Protein AF-A0A3D0RHS2-F1 (afdb_monomer)

Secondary structure (DSSP, 8-state):
----SSGGGHHHHHHHHHT-S-EEE---SSHHHHHHHHHHHHHHGGGEEE-GGGGTTSSSHHHHHHTTHHHHHT----------------

Radius of gyration: 21.53 Å; Cα contacts (8 Å, |Δi|>4): 69; chains: 1; bounding box: 30×42×72 Å

Structure (mmCIF, N/CA/C/O backbone):
data_AF-A0A3D0RHS2-F1
#
_entry.id   AF-A0A3D0RHS2-F1
#
loop_
_atom_site.group_PDB
_atom_site.id
_atom_site.type_symbol
_atom_site.label_atom_id
_atom_site.label_alt_id
_atom_site.label_comp_id
_atom_site.label_asym_id
_atom_site.label_entity_id
_atom_site.label_seq_id
_atom_site.pdbx_PDB_ins_code
_atom_site.Cartn_x
_atom_site.Cartn_y
_atom_site.Cartn_z
_atom_site.occupancy
_atom_site.B_iso_or_equiv
_atom_site.auth_seq_id
_atom_site.auth_comp_id
_atom_site.auth_asym_id
_atom_site.auth_atom_id
_atom_site.pdbx_PDB_model_num
ATOM 1 N N . ASN A 1 1 ? -10.988 2.034 -8.899 1.00 72.56 1 ASN A N 1
ATOM 2 C CA . ASN A 1 1 ? -9.600 2.310 -8.469 1.00 72.56 1 ASN A CA 1
ATOM 3 C C . ASN A 1 1 ? -9.545 3.652 -7.777 1.00 72.56 1 ASN A C 1
ATOM 5 O O . ASN A 1 1 ? -10.008 4.626 -8.355 1.00 72.56 1 ASN A O 1
ATOM 9 N N . ILE A 1 2 ? -9.011 3.685 -6.556 1.00 86.12 2 ILE A N 1
ATOM 10 C CA . ILE A 1 2 ? -8.781 4.910 -5.782 1.00 86.12 2 ILE A CA 1
ATOM 11 C C . ILE A 1 2 ? -7.280 5.193 -5.819 1.00 86.12 2 ILE A C 1
ATOM 13 O O . ILE A 1 2 ? -6.490 4.304 -5.511 1.00 86.12 2 ILE A O 1
ATOM 17 N N . ILE A 1 3 ? -6.893 6.412 -6.198 1.00 88.12 3 ILE A N 1
ATOM 18 C CA . ILE A 1 3 ? -5.495 6.851 -6.167 1.00 88.12 3 ILE A CA 1
ATOM 19 C C . ILE A 1 3 ? -5.299 7.758 -4.959 1.00 88.12 3 ILE A C 1
ATOM 21 O O . ILE A 1 3 ? -5.930 8.809 -4.841 1.00 88.12 3 ILE A O 1
ATOM 25 N N . LEU A 1 4 ? -4.423 7.340 -4.050 1.00 86.31 4 LEU A N 1
ATOM 26 C CA . LEU A 1 4 ? -4.051 8.128 -2.885 1.00 86.31 4 LEU A CA 1
ATOM 27 C C . LEU A 1 4 ? -2.805 8.941 -3.232 1.00 86.31 4 LEU A C 1
ATOM 29 O O . LEU A 1 4 ? -1.694 8.434 -3.155 1.00 86.31 4 LEU A O 1
ATOM 33 N N . ASN A 1 5 ? -2.985 10.221 -3.574 1.00 83.75 5 ASN A N 1
ATOM 34 C CA . ASN A 1 5 ? -1.866 11.135 -3.873 1.00 83.75 5 ASN A CA 1
ATOM 35 C C . ASN A 1 5 ? -0.900 11.337 -2.689 1.00 83.75 5 ASN A C 1
ATOM 37 O O . ASN A 1 5 ? 0.162 11.930 -2.841 1.00 83.75 5 ASN A O 1
ATOM 41 N N . SER A 1 6 ? -1.288 10.894 -1.494 1.00 85.25 6 SER A N 1
ATOM 42 C CA . SER A 1 6 ? -0.452 10.874 -0.302 1.00 85.25 6 SER A CA 1
ATOM 43 C C . SER A 1 6 ? -0.966 9.808 0.660 1.00 85.25 6 SER A C 1
ATOM 45 O O . SER A 1 6 ? -2.178 9.588 0.761 1.00 85.25 6 SER A O 1
ATOM 47 N N . THR A 1 7 ? -0.058 9.209 1.431 1.00 85.62 7 THR A N 1
ATOM 48 C CA . THR A 1 7 ? -0.382 8.276 2.520 1.00 85.62 7 THR A CA 1
ATOM 49 C C . THR A 1 7 ? -1.270 8.918 3.592 1.00 85.62 7 THR A C 1
ATOM 51 O O . THR A 1 7 ? -2.102 8.241 4.189 1.00 85.62 7 THR A O 1
ATOM 54 N N . ALA A 1 8 ? -1.196 10.243 3.766 1.00 87.38 8 ALA A N 1
ATOM 55 C CA . ALA A 1 8 ? -2.045 10.995 4.692 1.00 87.38 8 ALA A CA 1
ATOM 56 C C . ALA A 1 8 ? -3.544 10.941 4.335 1.00 87.38 8 ALA A C 1
ATOM 58 O O . ALA A 1 8 ? -4.399 11.127 5.202 1.00 87.38 8 ALA A O 1
ATOM 59 N N . ASN A 1 9 ? -3.883 10.658 3.072 1.00 90.25 9 ASN A N 1
ATOM 60 C CA . ASN A 1 9 ? -5.273 10.546 2.628 1.00 90.25 9 ASN A CA 1
ATOM 61 C C . ASN A 1 9 ? -5.902 9.183 2.944 1.00 90.25 9 ASN A C 1
ATOM 63 O O . ASN A 1 9 ? -7.106 9.026 2.737 1.00 90.25 9 ASN A O 1
ATOM 67 N N . LEU A 1 10 ? -5.136 8.225 3.482 1.00 89.75 10 LEU A N 1
ATOM 68 C CA . LEU A 1 10 ? -5.633 6.890 3.812 1.00 89.75 10 LEU A CA 1
ATOM 69 C C . LEU A 1 10 ? -6.877 6.950 4.710 1.00 89.75 10 LEU A C 1
ATOM 71 O O . LEU A 1 10 ? -7.895 6.345 4.387 1.00 89.75 10 LEU A O 1
ATOM 75 N N . LYS A 1 11 ? -6.841 7.749 5.782 1.00 89.50 11 LYS A N 1
ATOM 76 C CA . LYS A 1 11 ? -7.957 7.853 6.739 1.00 89.50 11 LYS A CA 1
ATOM 77 C C . LYS A 1 11 ? -9.268 8.305 6.099 1.00 89.50 11 LYS A C 1
ATOM 79 O O . LYS A 1 11 ? -10.335 7.877 6.519 1.00 89.50 11 LYS A O 1
ATOM 84 N N . LYS A 1 12 ? -9.190 9.151 5.070 1.00 90.56 12 LYS A N 1
ATOM 85 C CA . LYS A 1 12 ? -10.363 9.615 4.313 1.00 90.56 12 LYS A CA 1
ATOM 86 C C . LYS A 1 12 ? -10.874 8.556 3.338 1.00 90.56 12 LYS A C 1
ATOM 88 O O . LYS A 1 12 ? -12.050 8.562 3.001 1.00 90.56 12 LYS A O 1
ATOM 93 N N . ALA A 1 13 ? -9.994 7.670 2.879 1.00 90.44 13 ALA A N 1
ATOM 94 C CA . ALA A 1 13 ? -10.330 6.604 1.948 1.00 90.44 13 ALA A CA 1
ATOM 95 C C . ALA A 1 13 ? -10.856 5.341 2.643 1.00 90.44 13 ALA A C 1
ATOM 97 O O . ALA A 1 13 ? -11.597 4.596 2.015 1.00 90.44 13 ALA A O 1
ATOM 98 N N . LEU A 1 14 ? -10.521 5.108 3.918 1.00 90.62 14 LEU A N 1
ATOM 99 C CA . LEU A 1 14 ? -10.964 3.929 4.673 1.00 90.62 14 LEU A CA 1
ATOM 100 C C . LEU A 1 14 ? -12.480 3.668 4.599 1.00 90.62 14 LEU A C 1
ATOM 102 O O . LEU A 1 14 ? -12.838 2.536 4.279 1.00 90.62 14 LEU A O 1
ATOM 106 N N . PRO A 1 15 ? -13.373 4.663 4.802 1.00 90.75 15 PRO A N 1
ATOM 107 C CA . PRO A 1 15 ? -14.813 4.432 4.689 1.00 90.75 15 PRO A CA 1
ATOM 108 C C . PRO A 1 15 ? -15.222 3.975 3.287 1.00 90.75 15 PRO A C 1
ATOM 110 O O . PRO A 1 15 ? -16.038 3.078 3.149 1.00 90.75 15 PRO A O 1
ATOM 113 N N . LEU A 1 16 ? -14.601 4.543 2.248 1.00 90.69 16 LEU A N 1
ATOM 114 C CA . LEU A 1 16 ? -14.871 4.168 0.858 1.00 90.69 16 LEU A CA 1
ATOM 115 C C . LEU A 1 16 ? -14.358 2.760 0.543 1.00 90.69 16 LEU A C 1
ATOM 117 O O . LEU A 1 16 ? -14.964 2.047 -0.244 1.00 90.69 16 LEU A O 1
ATOM 121 N N . LEU A 1 17 ? -13.225 2.364 1.129 1.00 89.94 17 LEU A N 1
ATOM 122 C CA . LEU A 1 17 ? -12.624 1.045 0.934 1.00 89.94 17 LEU A CA 1
ATOM 123 C C . LEU A 1 17 ? -13.381 -0.064 1.680 1.00 89.94 17 LEU A C 1
ATOM 125 O O . LEU A 1 17 ? -13.309 -1.220 1.271 1.00 89.94 17 LEU A O 1
ATOM 129 N N . ALA A 1 18 ? -14.111 0.277 2.745 1.00 87.81 18 ALA A N 1
ATOM 130 C CA . ALA A 1 18 ? -14.867 -0.678 3.552 1.00 87.81 18 ALA A CA 1
ATOM 131 C C . ALA A 1 18 ? -16.043 -1.328 2.804 1.00 87.81 18 ALA A C 1
ATOM 133 O O . ALA A 1 18 ? -16.419 -2.449 3.157 1.00 87.81 18 ALA A O 1
ATOM 134 N N . ASP A 1 19 ? -16.562 -0.664 1.769 1.00 89.06 19 ASP A N 1
ATOM 135 C CA . ASP A 1 19 ? -17.673 -1.149 0.941 1.00 89.06 19 ASP A CA 1
ATOM 136 C C . ASP A 1 19 ? -17.232 -2.138 -0.153 1.00 89.06 19 ASP A C 1
ATOM 138 O O . ASP A 1 19 ? -18.069 -2.755 -0.809 1.00 89.06 19 ASP A O 1
ATOM 142 N N . TYR A 1 20 ? -15.923 -2.314 -0.368 1.00 90.94 20 TYR A N 1
ATOM 143 C CA . TYR A 1 20 ? -15.405 -3.271 -1.344 1.00 90.94 20 TYR A CA 1
ATOM 144 C C . TYR A 1 20 ? -15.158 -4.644 -0.705 1.00 90.94 20 TYR A C 1
ATOM 146 O O . TYR A 1 20 ? -14.564 -4.754 0.371 1.00 90.94 20 TYR A O 1
ATOM 154 N N . ASP A 1 21 ? -15.526 -5.710 -1.422 1.00 90.38 21 ASP A N 1
ATOM 155 C CA . ASP A 1 21 ? -15.272 -7.094 -0.993 1.00 90.38 21 ASP A CA 1
ATOM 156 C C . ASP A 1 21 ? -13.776 -7.416 -0.906 1.00 90.38 21 ASP A C 1
ATOM 158 O O . ASP A 1 21 ? -13.319 -8.075 0.030 1.00 90.38 21 ASP A O 1
ATOM 162 N N . GLN A 1 22 ? -12.996 -6.952 -1.885 1.00 92.31 22 GLN A N 1
ATOM 163 C CA . GLN A 1 22 ? -11.545 -7.115 -1.921 1.00 92.31 22 GLN A CA 1
ATOM 164 C C . GLN A 1 22 ? -10.863 -5.849 -2.435 1.00 92.31 22 GLN A C 1
ATOM 166 O O . GLN A 1 22 ? -11.285 -5.246 -3.420 1.00 92.31 22 GLN A O 1
ATOM 171 N N . THR A 1 23 ? -9.764 -5.480 -1.781 1.00 93.31 23 THR A N 1
ATOM 172 C CA . THR A 1 23 ? -8.927 -4.331 -2.126 1.00 93.31 23 THR A CA 1
ATOM 173 C C . THR A 1 23 ? -7.508 -4.804 -2.412 1.00 93.31 23 THR A C 1
ATOM 175 O O . THR A 1 23 ? -6.836 -5.350 -1.538 1.00 93.31 23 THR A O 1
ATOM 178 N N . TYR A 1 24 ? -7.030 -4.558 -3.629 1.00 94.06 24 TYR A N 1
ATOM 179 C CA . TYR A 1 24 ? -5.651 -4.830 -4.030 1.00 94.06 24 TYR A CA 1
ATOM 180 C C . TYR A 1 24 ? -4.820 -3.553 -3.923 1.00 94.06 24 TYR A C 1
ATOM 182 O O . TYR A 1 24 ? -5.119 -2.549 -4.572 1.00 94.06 24 TYR A O 1
ATOM 190 N N . CYS A 1 25 ? -3.781 -3.586 -3.095 1.00 93.56 25 CYS A N 1
ATOM 191 C CA . CYS A 1 25 ? -2.947 -2.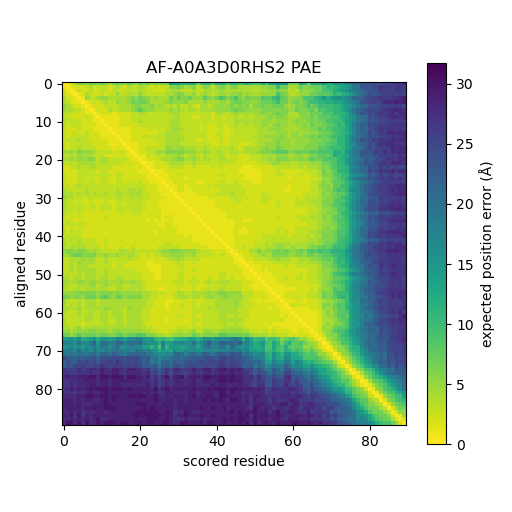431 -2.800 1.00 93.56 25 CYS A CA 1
ATOM 192 C C . CYS A 1 25 ? -1.672 -2.447 -3.639 1.00 93.56 25 CYS A C 1
ATOM 194 O O . CYS A 1 25 ? -0.853 -3.356 -3.520 1.00 93.56 25 CYS A O 1
ATOM 196 N N . PHE A 1 26 ? -1.500 -1.405 -4.448 1.00 94.12 26 PHE A N 1
ATOM 197 C CA . PHE A 1 26 ? -0.299 -1.145 -5.238 1.00 94.12 26 PHE A CA 1
ATOM 198 C C . PHE A 1 26 ? 0.454 0.029 -4.603 1.00 94.12 26 PHE A C 1
ATOM 200 O O . PHE A 1 26 ? 0.347 1.162 -5.065 1.00 94.12 26 PHE A O 1
ATOM 207 N N . LEU A 1 27 ? 1.116 -0.231 -3.474 1.00 93.38 27 LEU A N 1
ATOM 208 C CA . LEU A 1 27 ? 1.850 0.774 -2.699 1.00 93.38 27 LEU A CA 1
ATOM 209 C C . LEU A 1 27 ? 3.341 0.763 -3.045 1.00 93.38 27 LEU A C 1
ATOM 211 O O . LEU A 1 27 ? 3.860 -0.229 -3.559 1.00 93.38 27 LEU A O 1
ATOM 215 N N . ASP A 1 28 ? 4.030 1.854 -2.736 1.00 92.62 28 ASP A N 1
ATOM 216 C CA . ASP A 1 28 ? 5.479 1.946 -2.902 1.00 92.62 28 ASP A CA 1
ATOM 217 C C . ASP A 1 28 ? 6.191 0.907 -2.016 1.00 92.62 28 ASP A C 1
ATOM 219 O O . ASP A 1 28 ? 5.780 0.644 -0.882 1.00 92.62 28 ASP A O 1
ATOM 223 N N . AS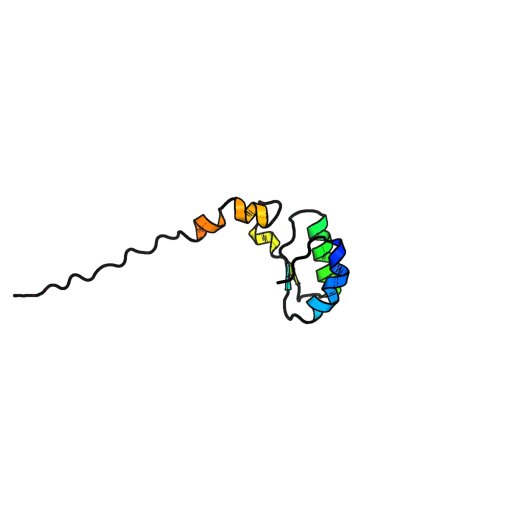N A 1 29 ? 7.287 0.332 -2.517 1.00 92.62 29 ASN A N 1
ATOM 224 C CA . ASN A 1 29 ? 8.152 -0.622 -1.814 1.00 92.62 29 ASN A CA 1
ATOM 225 C C . ASN A 1 29 ? 9.068 0.080 -0.800 1.00 92.62 29 ASN A C 1
ATOM 227 O O . ASN A 1 29 ? 10.268 -0.189 -0.707 1.00 92.62 29 ASN A O 1
ATOM 231 N N . ASP A 1 30 ? 8.507 1.007 -0.032 1.00 93.25 30 ASP A N 1
ATOM 232 C CA . ASP A 1 30 ? 9.198 1.736 1.015 1.00 93.25 30 ASP A CA 1
ATOM 233 C C . ASP A 1 30 ? 8.496 1.582 2.373 1.00 93.25 30 ASP A C 1
ATOM 235 O O . ASP A 1 30 ? 7.472 0.911 2.538 1.00 93.25 30 ASP A O 1
ATOM 239 N N . LYS A 1 31 ? 9.081 2.195 3.404 1.00 93.69 31 LYS A N 1
ATOM 240 C CA . LYS A 1 31 ? 8.535 2.124 4.765 1.00 93.69 31 LYS A CA 1
ATOM 241 C C . LYS A 1 31 ? 7.146 2.760 4.870 1.00 93.69 31 LYS A C 1
ATOM 243 O O . LYS A 1 31 ? 6.347 2.305 5.690 1.00 93.69 31 LYS A O 1
ATOM 248 N N . ALA A 1 32 ? 6.861 3.801 4.090 1.00 92.06 32 ALA A N 1
ATOM 249 C CA . ALA A 1 32 ? 5.585 4.500 4.142 1.00 92.06 32 ALA A CA 1
ATOM 250 C C . ALA A 1 32 ? 4.480 3.636 3.523 1.00 92.06 32 ALA A C 1
ATOM 252 O O . ALA A 1 32 ? 3.445 3.439 4.163 1.00 92.06 32 ALA A O 1
ATOM 253 N N . GLY A 1 33 ? 4.734 3.034 2.357 1.00 92.62 33 GLY A N 1
ATOM 254 C CA . GLY A 1 33 ? 3.839 2.067 1.724 1.00 92.62 33 GLY A CA 1
ATOM 255 C C . GLY A 1 33 ? 3.542 0.874 2.635 1.00 92.62 33 GLY A C 1
ATOM 256 O O . GLY A 1 33 ? 2.380 0.563 2.892 1.00 92.62 33 GLY A O 1
ATOM 257 N N . MET A 1 34 ? 4.569 0.278 3.249 1.00 92.62 34 MET A N 1
ATOM 258 C CA . MET A 1 34 ? 4.376 -0.831 4.196 1.00 92.62 34 MET A CA 1
ATOM 259 C C . MET A 1 34 ? 3.584 -0.437 5.449 1.00 92.62 34 MET A C 1
ATOM 261 O O . MET A 1 34 ? 2.837 -1.249 5.999 1.00 92.62 34 MET A O 1
ATOM 265 N N . THR A 1 35 ? 3.730 0.804 5.915 1.00 94.56 35 THR A N 1
ATOM 266 C CA . THR A 1 35 ? 2.958 1.316 7.056 1.00 94.56 35 THR A CA 1
ATOM 267 C C . THR A 1 35 ? 1.482 1.461 6.693 1.00 94.56 35 THR A C 1
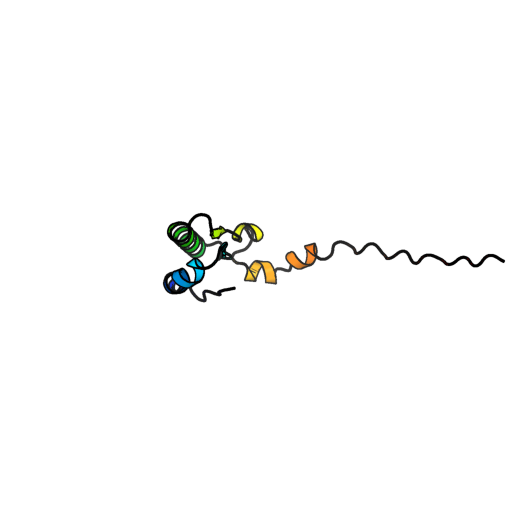ATOM 269 O O . THR A 1 35 ? 0.627 0.971 7.429 1.00 94.56 35 THR A O 1
ATOM 272 N N . VAL A 1 36 ? 1.187 2.039 5.523 1.00 93.94 36 VAL A N 1
ATOM 273 C CA . VAL A 1 36 ? -0.180 2.156 4.986 1.00 93.94 36 VAL A CA 1
ATOM 274 C C . VAL A 1 36 ? -0.819 0.783 4.797 1.00 93.94 36 VAL A C 1
ATOM 276 O O . VAL A 1 36 ? -1.972 0.594 5.175 1.00 93.94 36 VAL A O 1
ATOM 279 N N . PHE A 1 37 ? -0.077 -0.195 4.268 1.00 94.06 37 PHE A N 1
ATOM 280 C CA . PHE A 1 37 ? -0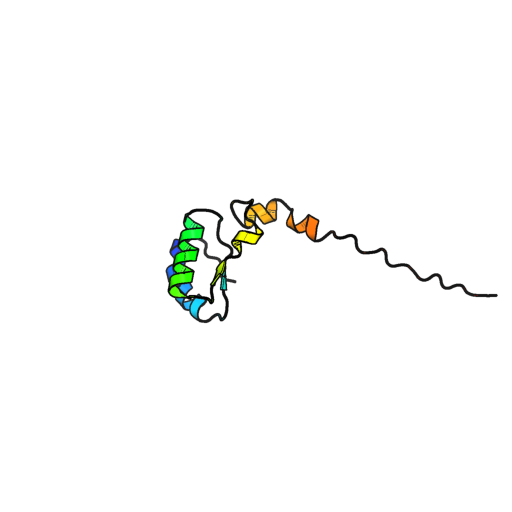.580 -1.560 4.114 1.00 94.06 37 PHE A CA 1
ATOM 281 C C . PHE A 1 37 ? -0.982 -2.183 5.456 1.00 94.06 37 PHE A C 1
ATOM 283 O O . PHE A 1 37 ? -2.053 -2.774 5.569 1.00 94.06 37 PHE A O 1
ATOM 290 N N . ARG A 1 38 ? -0.152 -2.027 6.495 1.00 94.31 38 ARG A N 1
ATOM 291 C CA . ARG A 1 38 ? -0.456 -2.547 7.838 1.00 94.31 38 ARG A CA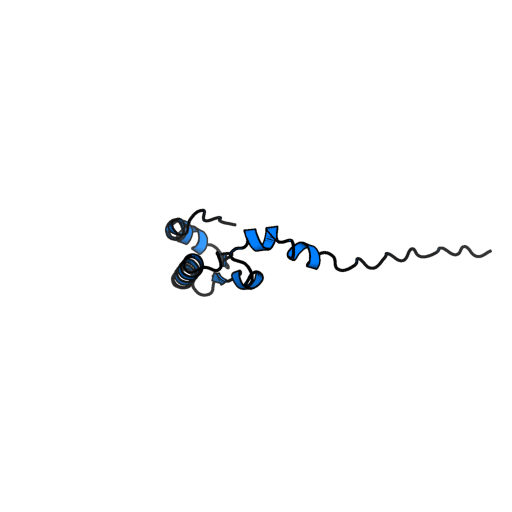 1
ATOM 292 C C . ARG A 1 38 ? -1.676 -1.876 8.460 1.00 94.31 38 ARG A C 1
ATOM 294 O O . ARG A 1 38 ? -2.468 -2.561 9.099 1.00 94.31 38 ARG A O 1
ATOM 301 N N . GLU A 1 39 ? -1.833 -0.568 8.272 1.00 94.12 39 GLU A N 1
ATOM 302 C CA . GLU A 1 39 ? -3.016 0.165 8.734 1.00 94.12 39 GLU A CA 1
ATOM 303 C C . GLU A 1 39 ? -4.274 -0.322 8.001 1.00 94.12 39 GLU A C 1
ATOM 305 O O . GLU A 1 39 ? -5.253 -0.689 8.643 1.00 94.12 39 GLU A O 1
ATOM 310 N N . LEU A 1 40 ? -4.215 -0.474 6.675 1.00 93.50 40 LEU A N 1
ATOM 311 C CA . LEU A 1 40 ? -5.301 -1.064 5.886 1.00 93.50 40 LEU A CA 1
ATOM 312 C C . LEU A 1 40 ? -5.657 -2.481 6.344 1.00 93.50 40 LEU A C 1
ATOM 314 O O . LEU A 1 40 ? -6.831 -2.798 6.510 1.00 93.50 40 LEU A O 1
ATOM 318 N N . GLN A 1 41 ? -4.657 -3.329 6.578 1.00 93.69 41 GLN A N 1
ATOM 319 C CA . GLN A 1 41 ? -4.874 -4.697 7.038 1.00 93.69 41 GLN A CA 1
ATOM 320 C C . GLN A 1 41 ? -5.498 -4.735 8.440 1.00 93.69 41 GLN A C 1
ATOM 322 O O . GLN A 1 41 ? -6.291 -5.626 8.732 1.00 93.69 41 GLN A O 1
ATOM 327 N N . LYS A 1 42 ? -5.168 -3.769 9.305 1.00 93.81 42 LYS A N 1
ATOM 328 C CA . LYS A 1 42 ? -5.764 -3.641 10.638 1.00 93.81 42 LYS A CA 1
ATOM 329 C C . LYS A 1 42 ? -7.245 -3.257 10.565 1.00 93.81 42 LYS A C 1
ATOM 331 O O . LYS A 1 42 ? -8.045 -3.841 11.286 1.00 93.81 42 LYS A O 1
ATOM 336 N N . GLU A 1 43 ? -7.597 -2.309 9.700 1.00 92.81 43 GLU A N 1
ATOM 337 C CA . GLU A 1 43 ? -8.958 -1.756 9.622 1.00 92.81 43 GLU A CA 1
ATOM 338 C C . GLU A 1 43 ? -9.907 -2.612 8.765 1.00 92.81 43 GLU A C 1
ATOM 340 O O . GLU A 1 43 ? -11.080 -2.774 9.091 1.00 92.81 43 GLU A O 1
ATOM 345 N N . LEU A 1 44 ? -9.413 -3.188 7.665 1.00 91.62 44 LEU A N 1
ATOM 346 C CA . LEU A 1 44 ? -10.232 -3.908 6.679 1.00 91.62 44 LEU A CA 1
ATOM 347 C C . LEU A 1 44 ? -10.014 -5.431 6.697 1.00 91.62 44 LEU A C 1
ATOM 349 O O . LEU A 1 44 ? -10.786 -6.181 6.086 1.00 91.62 44 LEU A O 1
ATOM 353 N N . GLY A 1 45 ? -8.993 -5.904 7.417 1.00 91.56 45 GLY A N 1
ATOM 354 C CA . GLY A 1 45 ? -8.719 -7.321 7.624 1.00 91.56 45 GLY A CA 1
ATOM 355 C C . GLY A 1 45 ? -8.277 -8.051 6.355 1.00 91.56 45 GLY A C 1
ATOM 356 O O . GLY A 1 45 ? -7.503 -7.547 5.541 1.00 91.56 45 GLY A O 1
ATOM 357 N N . TYR A 1 46 ? -8.797 -9.269 6.179 1.00 89.50 46 TYR A N 1
ATOM 358 C CA . TYR A 1 46 ? -8.441 -10.183 5.084 1.00 89.50 46 TYR A CA 1
ATOM 359 C C . TYR A 1 46 ? -8.858 -9.697 3.686 1.00 89.50 46 TYR A C 1
ATOM 361 O O . TYR A 1 46 ? -8.459 -10.295 2.682 1.00 89.50 46 TYR A O 1
ATOM 369 N N . ARG A 1 47 ? -9.672 -8.637 3.617 1.00 92.12 47 ARG A N 1
ATOM 370 C CA . ARG A 1 47 ? -10.134 -8.027 2.365 1.00 92.12 47 ARG A CA 1
ATOM 371 C C . ARG A 1 47 ? -9.008 -7.312 1.623 1.00 92.12 47 ARG A C 1
ATOM 373 O O . ARG A 1 47 ? -9.114 -7.100 0.420 1.00 92.12 47 ARG A O 1
ATOM 380 N N . VAL A 1 48 ? -7.923 -6.965 2.312 1.00 94.00 48 VAL A N 1
ATOM 381 C CA . VAL A 1 48 ? -6.787 -6.243 1.732 1.00 94.00 48 VAL A CA 1
ATOM 382 C C . VAL A 1 48 ? -5.710 -7.221 1.278 1.00 94.00 48 VAL A C 1
ATOM 384 O O . VAL A 1 48 ? -5.307 -8.118 2.018 1.00 94.00 48 VAL A O 1
ATOM 387 N N . ARG A 1 49 ? -5.219 -7.038 0.052 1.00 93.81 49 ARG A N 1
ATOM 388 C CA . ARG A 1 49 ? -4.156 -7.849 -0.549 1.00 93.81 49 ARG A CA 1
ATOM 389 C C . ARG A 1 49 ? -3.009 -6.971 -1.018 1.00 93.81 49 ARG A C 1
ATOM 391 O O . ARG A 1 49 ? -3.200 -6.069 -1.831 1.00 93.81 49 ARG A O 1
ATOM 398 N N . ASP A 1 50 ? -1.811 -7.277 -0.538 1.00 92.88 50 ASP A N 1
ATOM 399 C CA . ASP A 1 50 ? -0.595 -6.631 -1.014 1.00 92.88 50 ASP A CA 1
ATOM 400 C C . ASP A 1 50 ? -0.261 -7.104 -2.434 1.00 92.88 50 ASP A C 1
ATOM 402 O O . ASP A 1 50 ? -0.069 -8.297 -2.673 1.00 92.88 50 ASP A O 1
ATOM 406 N N . SER A 1 51 ? -0.192 -6.170 -3.380 1.00 94.06 51 SER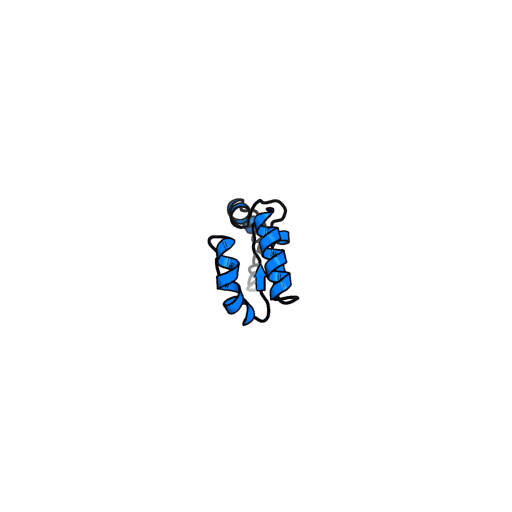 A N 1
ATOM 407 C CA . SER A 1 51 ? 0.199 -6.427 -4.771 1.00 94.06 51 SER A CA 1
ATOM 408 C C . SER A 1 51 ? 1.616 -5.941 -5.090 1.00 94.06 51 SER A C 1
ATOM 410 O O . SER A 1 51 ? 2.053 -6.071 -6.235 1.00 94.06 51 SER A O 1
ATOM 412 N N . SER A 1 52 ? 2.346 -5.431 -4.090 1.00 91.75 52 SER A N 1
ATOM 413 C CA . SER A 1 52 ? 3.716 -4.921 -4.225 1.00 91.75 52 SER A CA 1
ATOM 414 C C . SER A 1 52 ? 4.718 -5.981 -4.693 1.00 91.75 52 SER A C 1
ATOM 416 O O . SER A 1 52 ? 5.654 -5.701 -5.447 1.00 91.75 52 SER A O 1
ATOM 418 N N . HIS A 1 53 ? 4.445 -7.244 -4.360 1.00 89.88 53 HIS A N 1
ATOM 419 C CA . HIS A 1 53 ? 5.236 -8.400 -4.768 1.00 89.88 53 HIS A CA 1
ATOM 420 C C . HIS A 1 53 ? 5.376 -8.552 -6.294 1.00 89.88 53 HIS A C 1
ATOM 422 O O . HIS A 1 53 ? 6.383 -9.086 -6.758 1.00 89.88 53 HIS A O 1
ATOM 428 N N . HIS A 1 54 ? 4.421 -8.053 -7.090 1.00 90.38 54 HIS A N 1
ATOM 429 C CA . HIS A 1 54 ? 4.509 -8.075 -8.555 1.00 90.38 54 HIS A CA 1
ATOM 430 C C . HIS A 1 54 ? 5.661 -7.218 -9.108 1.00 90.38 54 HIS A C 1
ATOM 432 O O . HIS A 1 54 ? 6.091 -7.417 -10.246 1.00 90.38 54 HIS A O 1
ATOM 438 N N . TYR A 1 55 ? 6.159 -6.270 -8.314 1.00 92.62 55 TYR A N 1
ATOM 439 C CA . TYR A 1 55 ? 7.219 -5.338 -8.680 1.00 92.62 55 TYR A CA 1
ATOM 440 C C . TYR A 1 55 ? 8.266 -5.190 -7.565 1.00 92.62 55 TYR A C 1
ATOM 442 O O . TYR A 1 55 ? 8.879 -4.138 -7.429 1.00 92.62 55 TYR A O 1
ATOM 450 N N . SER A 1 56 ? 8.539 -6.256 -6.808 1.00 90.12 56 SER A N 1
ATOM 451 C CA . SER A 1 56 ? 9.472 -6.258 -5.662 1.00 90.12 56 SER A CA 1
ATOM 452 C C . SER A 1 56 ? 10.905 -5.787 -5.964 1.00 90.12 56 SER A C 1
ATOM 454 O O . SER A 1 56 ? 11.632 -5.407 -5.053 1.00 90.12 56 SER A O 1
ATOM 456 N N . GLY A 1 57 ? 11.324 -5.797 -7.233 1.00 89.94 57 GLY A N 1
ATOM 457 C CA . GLY A 1 57 ? 12.619 -5.272 -7.686 1.00 89.94 57 GLY A CA 1
ATOM 458 C C . GLY A 1 57 ? 12.624 -3.785 -8.064 1.00 89.94 57 GLY A C 1
ATOM 459 O O . GLY A 1 57 ? 13.578 -3.349 -8.702 1.00 89.94 57 GLY A O 1
ATOM 460 N N . TYR A 1 58 ? 11.558 -3.046 -7.755 1.00 92.75 58 TYR A N 1
ATOM 461 C CA . TYR A 1 58 ? 11.349 -1.643 -8.125 1.00 9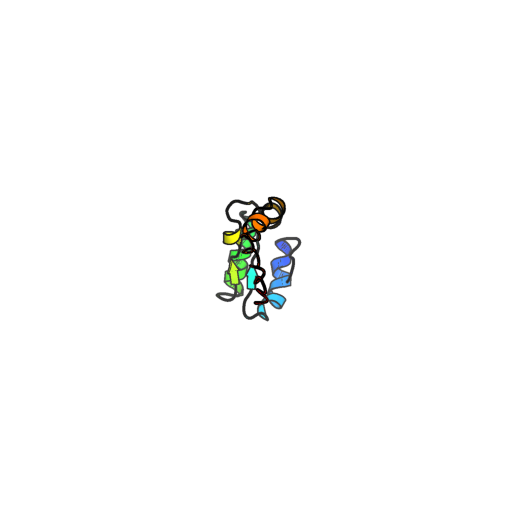2.75 58 TYR A CA 1
ATOM 462 C C . TYR A 1 58 ? 10.891 -0.835 -6.921 1.00 92.75 58 TYR A C 1
ATOM 464 O O . TYR A 1 58 ? 10.266 -1.392 -6.020 1.00 92.75 58 TYR A O 1
ATOM 472 N N . LYS A 1 59 ? 11.153 0.475 -6.903 1.00 92.69 59 LYS A N 1
ATOM 473 C CA . LYS A 1 59 ? 10.692 1.339 -5.813 1.00 92.69 59 LYS A CA 1
ATOM 474 C C . LYS A 1 59 ? 9.171 1.443 -5.781 1.00 92.69 59 LYS A C 1
ATOM 476 O O . LYS A 1 59 ? 8.581 1.425 -4.708 1.00 92.69 59 LYS A O 1
ATOM 481 N N . ASP A 1 60 ? 8.542 1.544 -6.942 1.00 91.75 60 ASP A N 1
ATOM 482 C CA . ASP A 1 60 ? 7.106 1.748 -7.066 1.00 91.75 60 ASP A CA 1
ATOM 483 C C . ASP A 1 60 ? 6.563 1.168 -8.380 1.00 91.75 60 ASP A C 1
ATOM 485 O O . ASP A 1 60 ? 7.306 0.704 -9.257 1.00 91.75 60 ASP A O 1
ATOM 489 N N . LEU A 1 61 ? 5.233 1.164 -8.511 1.00 90.56 61 LEU A N 1
ATOM 490 C CA . LEU A 1 61 ? 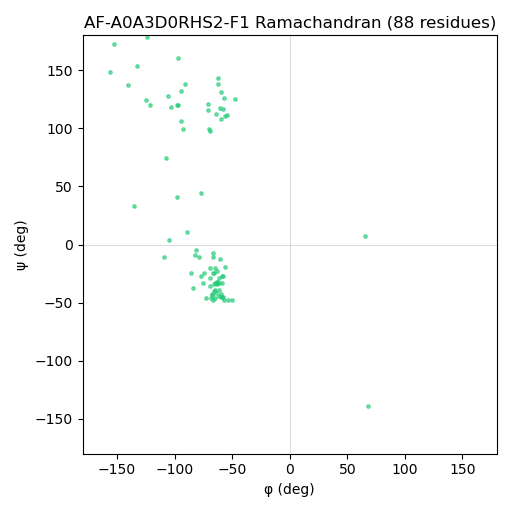4.570 0.659 -9.709 1.00 90.56 61 LEU A CA 1
ATOM 491 C C . LEU A 1 61 ? 4.938 1.489 -10.949 1.00 90.56 61 LEU A C 1
ATOM 493 O O . LEU A 1 61 ? 5.056 0.928 -12.039 1.00 90.56 61 LEU A O 1
ATOM 497 N N . ASN A 1 62 ? 5.142 2.800 -10.808 1.00 90.25 62 ASN A N 1
ATOM 498 C CA . ASN A 1 62 ? 5.466 3.659 -11.945 1.00 90.25 62 ASN A CA 1
ATOM 499 C C . ASN A 1 62 ? 6.851 3.319 -12.502 1.00 90.25 62 ASN A C 1
ATOM 501 O O . ASN A 1 62 ? 7.003 3.187 -13.715 1.00 90.25 62 ASN A O 1
ATOM 505 N N . GLU A 1 63 ? 7.838 3.095 -11.637 1.00 92.94 63 GLU A N 1
ATOM 506 C CA . GLU A 1 63 ? 9.176 2.659 -12.028 1.00 92.94 63 GLU A CA 1
ATOM 507 C C . GLU A 1 63 ? 9.130 1.298 -12.738 1.00 92.94 63 GLU A C 1
ATOM 509 O O . GLU A 1 63 ? 9.726 1.130 -13.806 1.00 92.94 63 GLU A O 1
ATOM 514 N N . TYR A 1 64 ? 8.354 0.343 -12.211 1.00 91.81 64 TYR A N 1
ATOM 515 C CA . TYR A 1 64 ? 8.141 -0.957 -12.856 1.00 91.81 64 TYR A CA 1
ATOM 516 C C . TYR A 1 64 ? 7.537 -0.832 -14.261 1.00 91.81 64 TYR A C 1
ATOM 518 O O . TYR A 1 64 ? 7.983 -1.497 -15.208 1.00 91.81 64 TYR A O 1
ATOM 526 N N . LEU A 1 65 ? 6.517 0.015 -14.410 1.00 89.81 65 LEU A N 1
ATOM 527 C CA . LEU A 1 65 ? 5.854 0.245 -15.689 1.00 89.81 65 LEU A CA 1
ATOM 528 C C . LEU A 1 65 ? 6.806 0.928 -16.680 1.00 89.81 65 LEU A C 1
ATOM 530 O O . LEU A 1 65 ? 6.970 0.434 -17.798 1.00 89.81 65 LEU A O 1
ATOM 534 N N . CYS A 1 66 ? 7.502 1.985 -16.260 1.00 89.94 66 CYS A N 1
ATOM 535 C CA . CYS A 1 66 ? 8.478 2.704 -17.081 1.00 89.94 66 CYS A CA 1
ATOM 536 C C . CYS A 1 66 ? 9.659 1.826 -17.514 1.00 89.94 66 CYS A C 1
ATOM 538 O O . CYS A 1 66 ? 10.147 1.961 -18.634 1.00 89.94 66 CYS A O 1
ATOM 540 N N . ALA A 1 67 ? 10.083 0.868 -16.687 1.00 87.62 67 ALA A N 1
ATOM 541 C CA . ALA A 1 67 ? 11.149 -0.067 -17.039 1.00 87.62 67 ALA A CA 1
ATOM 542 C C . ALA A 1 67 ? 10.778 -1.044 -18.176 1.00 87.62 67 ALA A C 1
ATOM 544 O O . ALA A 1 67 ? 11.625 -1.820 -18.625 1.00 87.62 67 ALA A O 1
ATOM 545 N N . GLY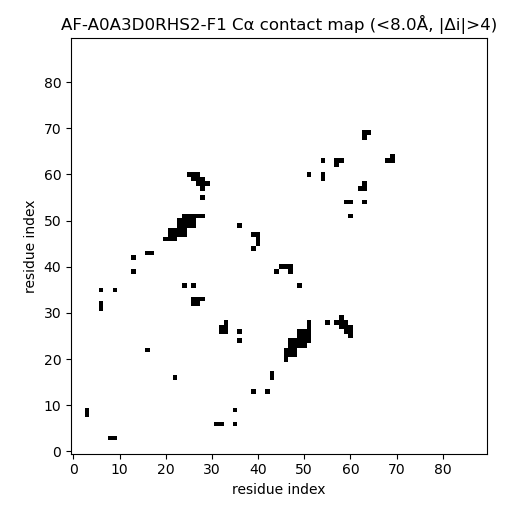 A 1 68 ? 9.516 -1.072 -18.628 1.00 77.06 68 GLY A N 1
ATOM 546 C CA . GLY A 1 68 ? 9.083 -1.824 -19.809 1.00 77.06 68 GLY A CA 1
ATOM 547 C C . GLY A 1 68 ? 9.188 -3.351 -19.692 1.00 77.06 68 GLY A C 1
ATOM 548 O O . GLY A 1 68 ? 8.940 -4.061 -20.669 1.00 77.06 68 GLY A O 1
ATOM 549 N N . LYS A 1 69 ? 9.516 -3.909 -18.515 1.00 65.50 69 LYS A N 1
ATOM 550 C CA . LYS A 1 69 ? 9.596 -5.372 -18.318 1.00 65.50 69 LYS A CA 1
ATOM 551 C C . LYS A 1 69 ? 8.243 -6.062 -18.523 1.00 65.50 69 LYS A C 1
ATOM 553 O O . LYS A 1 69 ? 8.203 -7.168 -19.058 1.00 65.50 69 LYS A O 1
ATOM 558 N N . HIS A 1 70 ? 7.138 -5.389 -18.200 1.00 64.50 70 HIS A N 1
ATOM 559 C CA . HIS A 1 70 ? 5.783 -5.890 -18.447 1.00 64.50 70 HIS A CA 1
ATOM 560 C C . HIS A 1 70 ? 5.437 -6.010 -19.948 1.00 64.50 70 HIS A C 1
ATOM 562 O O . HIS A 1 70 ? 4.597 -6.827 -20.325 1.00 64.50 70 HIS A O 1
ATOM 568 N N . LEU A 1 71 ? 6.099 -5.241 -20.823 1.00 64.44 71 LEU A N 1
ATOM 569 C CA . LEU A 1 71 ? 5.914 -5.327 -22.278 1.00 64.44 71 LEU A CA 1
ATOM 570 C C . LEU A 1 71 ? 6.603 -6.566 -22.860 1.00 64.44 71 LEU A C 1
ATOM 572 O O . LEU A 1 71 ? 6.072 -7.178 -23.784 1.00 64.44 71 LEU A O 1
ATOM 576 N N . LYS A 1 72 ? 7.734 -6.992 -22.280 1.00 57.22 72 LYS A N 1
ATOM 577 C CA . LYS A 1 72 ? 8.458 -8.200 -22.712 1.00 57.22 72 LYS A CA 1
ATOM 578 C C . LYS A 1 72 ? 7.654 -9.482 -22.456 1.00 57.22 72 LYS A C 1
ATOM 580 O O . LYS A 1 72 ? 7.678 -10.386 -23.281 1.00 57.22 72 LYS A O 1
ATOM 585 N N . LEU A 1 73 ? 6.871 -9.534 -21.374 1.00 56.91 73 LEU A N 1
ATOM 586 C CA . LEU A 1 73 ? 5.972 -10.661 -21.067 1.00 56.91 73 LEU A CA 1
ATOM 587 C C . LEU A 1 73 ? 4.780 -10.771 -22.037 1.00 56.91 73 LEU A C 1
ATOM 589 O O . LEU A 1 73 ? 4.288 -11.869 -22.289 1.00 56.91 73 LEU A O 1
ATOM 593 N N . ARG A 1 74 ? 4.324 -9.651 -22.620 1.00 54.69 74 ARG A N 1
ATOM 594 C CA . ARG A 1 74 ? 3.228 -9.635 -23.611 1.00 54.69 74 ARG A CA 1
ATOM 595 C C . ARG A 1 74 ? 3.668 -10.050 -25.019 1.00 54.69 74 ARG A C 1
ATOM 597 O O . ARG A 1 74 ? 2.814 -10.283 -25.869 1.00 54.69 74 ARG A O 1
ATOM 604 N N . GLN A 1 75 ? 4.973 -10.168 -25.265 1.00 51.75 75 GLN A N 1
ATOM 605 C CA . GLN A 1 75 ? 5.552 -10.613 -26.536 1.00 51.75 75 GLN A CA 1
ATOM 606 C C . GLN A 1 75 ? 5.921 -12.105 -26.516 1.00 51.75 75 GLN A C 1
ATOM 608 O O . GLN A 1 75 ? 6.951 -12.501 -27.059 1.00 51.75 75 GLN A O 1
ATOM 613 N N . THR A 1 76 ? 5.084 -12.972 -25.933 1.00 46.97 76 THR A N 1
ATOM 614 C CA . THR A 1 76 ? 5.153 -14.384 -26.336 1.00 46.97 76 THR A CA 1
ATOM 615 C C . THR A 1 76 ? 4.854 -14.445 -27.840 1.00 46.97 76 THR A C 1
ATOM 617 O O . THR A 1 76 ? 3.924 -13.777 -28.307 1.00 46.97 76 THR A O 1
ATOM 620 N N . PRO A 1 77 ? 5.667 -15.154 -28.644 1.00 51.03 77 PRO A N 1
ATOM 621 C CA . PRO A 1 77 ? 5.519 -15.132 -30.089 1.00 51.03 77 PRO A CA 1
ATOM 622 C C . PRO A 1 77 ? 4.128 -15.657 -30.441 1.00 51.03 77 PRO A C 1
ATOM 624 O O . PRO A 1 77 ? 3.797 -16.811 -30.161 1.00 51.03 77 PRO A O 1
ATOM 627 N N . LYS A 1 78 ? 3.296 -14.807 -31.058 1.00 54.41 78 LYS A N 1
ATOM 628 C CA . LYS A 1 78 ? 2.074 -15.267 -31.721 1.00 54.41 78 LYS A CA 1
ATOM 629 C C . LYS A 1 78 ? 2.511 -16.344 -32.712 1.00 54.41 78 LYS A C 1
ATOM 631 O O . LYS A 1 78 ? 3.221 -16.027 -33.666 1.00 54.41 78 LYS A O 1
ATOM 636 N N . LYS A 1 79 ? 2.138 -17.608 -32.465 1.00 50.78 79 LYS A N 1
ATOM 637 C CA . LYS A 1 79 ? 2.376 -18.708 -33.410 1.00 50.78 79 LYS A CA 1
ATOM 638 C C . LYS A 1 79 ? 1.929 -18.225 -34.798 1.00 50.78 79 LYS A C 1
ATOM 640 O O . LYS A 1 79 ? 0.793 -17.752 -34.904 1.00 50.78 79 LYS A O 1
ATOM 645 N N . PRO A 1 80 ? 2.784 -18.276 -35.834 1.00 48.53 80 PRO A N 1
ATOM 646 C CA . PRO A 1 80 ? 2.387 -17.827 -37.157 1.00 48.53 80 PRO A CA 1
ATOM 647 C C . PRO A 1 80 ? 1.158 -18.622 -37.600 1.00 48.53 80 PRO A C 1
ATOM 649 O O . PRO A 1 80 ? 1.148 -19.852 -37.562 1.00 48.53 80 PRO A O 1
ATOM 652 N N . ILE A 1 81 ? 0.100 -17.901 -37.972 1.00 56.34 81 ILE A N 1
ATOM 653 C CA . ILE A 1 81 ? -1.132 -18.474 -38.510 1.00 56.34 81 ILE A CA 1
ATOM 654 C C . ILE A 1 81 ? -0.745 -19.235 -39.778 1.00 56.34 81 ILE A C 1
ATOM 656 O O . ILE A 1 81 ? -0.386 -18.637 -40.794 1.00 56.34 81 ILE A O 1
ATOM 660 N N . GLN A 1 82 ? -0.785 -20.563 -39.714 1.00 61.34 82 GLN A N 1
ATOM 661 C CA . GLN A 1 82 ? -0.483 -21.415 -40.851 1.00 61.34 82 GLN A CA 1
ATOM 662 C C . GLN A 1 82 ? -1.621 -21.264 -41.866 1.00 61.34 82 GLN A C 1
ATOM 664 O O . GLN A 1 82 ? -2.700 -21.834 -41.704 1.00 61.34 82 GLN A O 1
ATOM 669 N N . LYS A 1 83 ? -1.407 -20.444 -42.904 1.00 52.66 83 LYS A N 1
ATOM 670 C CA . LYS A 1 83 ? -2.315 -20.368 -44.055 1.00 52.66 83 LYS A CA 1
ATOM 671 C C . LYS A 1 83 ? -2.433 -21.777 -44.638 1.00 52.66 83 LYS A C 1
ATOM 673 O O . LYS A 1 83 ? -1.469 -22.293 -45.204 1.00 52.66 83 LYS A O 1
ATOM 678 N N . ARG A 1 84 ? -3.602 -22.410 -44.492 1.00 54.66 84 ARG A N 1
ATOM 679 C CA . ARG A 1 84 ? -3.915 -23.659 -45.195 1.00 54.66 84 ARG A CA 1
ATOM 680 C C . ARG A 1 84 ? -3.779 -23.397 -46.694 1.00 54.66 84 ARG A C 1
ATOM 682 O O . ARG A 1 84 ? -4.518 -22.586 -47.249 1.00 54.66 84 ARG A O 1
ATOM 689 N N . LYS A 1 85 ? -2.831 -24.075 -47.343 1.00 53.38 85 LYS A N 1
ATOM 690 C CA . LYS A 1 85 ? -2.763 -24.141 -48.803 1.00 53.38 85 LYS A CA 1
ATOM 691 C C . LYS A 1 85 ? -4.027 -24.867 -49.277 1.00 53.38 85 LYS A C 1
ATOM 693 O O . LYS A 1 85 ? -4.190 -26.049 -48.991 1.00 53.38 85 LYS A O 1
ATOM 698 N N . LYS A 1 86 ? -4.934 -24.163 -49.962 1.00 49.94 86 LYS A N 1
ATOM 699 C CA . LYS A 1 86 ? -5.956 -24.806 -50.798 1.00 49.94 86 LYS A CA 1
ATOM 700 C C . LYS A 1 86 ? -5.214 -25.406 -51.991 1.00 49.94 86 LYS A C 1
ATOM 702 O O . LYS A 1 86 ? -4.858 -24.683 -52.914 1.00 49.94 86 LYS A O 1
ATOM 707 N N . GLY A 1 87 ? -4.914 -26.699 -51.918 1.00 49.94 87 GLY A N 1
ATOM 708 C CA . GLY A 1 87 ? -4.605 -27.481 -53.107 1.00 49.94 87 GLY A CA 1
ATOM 709 C C . GLY A 1 87 ? -5.902 -27.649 -53.886 1.00 49.94 87 GLY A C 1
ATOM 710 O O . GLY A 1 87 ? -6.856 -28.214 -53.356 1.00 49.94 87 GLY A O 1
ATOM 711 N N . LEU A 1 88 ? -5.958 -27.095 -55.094 1.00 53.53 88 LEU A N 1
ATOM 712 C CA . LEU A 1 88 ? -6.979 -27.451 -56.066 1.00 53.53 88 LEU A CA 1
ATOM 713 C C . LEU A 1 88 ? -6.346 -28.528 -56.942 1.00 53.53 88 LEU A C 1
ATOM 715 O O . LEU A 1 88 ? -5.404 -28.247 -57.682 1.00 53.53 88 LEU A O 1
ATOM 719 N N . GLY A 1 89 ? -6.789 -29.766 -56.728 1.00 47.97 89 GLY A N 1
ATOM 720 C CA . GLY A 1 89 ? -6.465 -30.881 -57.601 1.00 47.97 89 GLY A CA 1
ATOM 721 C C . GLY A 1 89 ? -7.017 -30.610 -58.995 1.00 47.97 89 GLY A C 1
ATOM 722 O O . GLY A 1 89 ? -8.120 -30.076 -59.134 1.00 47.97 89 GLY A O 1
ATOM 723 N N . ILE A 1 90 ? -6.202 -30.940 -59.987 1.00 53.41 90 ILE A N 1
ATOM 724 C CA . ILE A 1 90 ? -6.663 -31.281 -61.330 1.00 53.41 90 ILE A CA 1
ATOM 725 C C . ILE A 1 90 ? -6.976 -32.773 -61.366 1.00 53.41 90 ILE A C 1
ATOM 727 O O . ILE A 1 90 ? -6.283 -33.520 -60.635 1.00 53.41 90 ILE A O 1
#

Nearest PDB structures (foldseek):
  6n9x-assembly1_C  TM=6.781E-01  e=9.319E-02  Escherichia phage T7
  6n9w-assembly1_B  TM=7.119E-01  e=3.957E-01  Escherichia phage T7
  4pz9-assembly1_A  TM=4.493E-01  e=1.680E+00  Mycobacterium tuberculosis H37Rv
  4ij6-assembly1_B  TM=5.580E-01  e=6.256E+00  Hydrogenobacter thermophilus TK-6

Mean predicted aligned error: 10.62 Å

pLDDT: mean 81.91, std 16.11, range [46.97, 94.56]

Solvent-accessible surface area (backbone atoms only — not comparable to full-atom values): 5798 Å² total; per-residue (Å²): 139,86,84,69,96,42,81,83,48,47,77,76,42,47,71,68,54,66,79,47,82,65,45,79,41,83,44,41,72,46,74,66,31,54,49,52,50,51,53,46,36,70,78,57,37,88,33,49,40,85,47,41,75,84,41,69,94,32,63,29,67,64,56,39,57,73,67,44,59,71,56,60,70,70,60,62,79,76,74,77,81,75,77,77,78,83,80,78,82,130

Sequence (90 aa):
NIILNSTANLKKALPLLADYDQTYCFLDNDKAGMTVFRELQKELGYRVRDSSHHYSGYKDLNEYLCAGKHLKLRQTPKKPIQKRKKGLGI

Foldseek 3Di:
DDDDPDLVCLVVCLVVCLPDQADEDFAFPDPSRVVSQVVSCVSNNPRYHYPVVVPNVDRGPVRVVVVCPVVVVVPPPPDPDPPPPPDDDD